Protein AF-A0A845XNE5-F1 (afdb_monomer_lite)

Sequence (78 aa):
MRQIQVCGGVFAATAMALWATQPVVAASQVSAIRFNQQGSELELKLETKGGNERPQIFAVNQGNVLVADLVNTQLSLP

Foldseek 3Di:
DDDDDDPPPDPPDDDDPDPPPPDLAQQKEFEDWDWDDDPPDIDIDTDIDHHPDDWDWDWDDDPPDIDIDTPSYHYDYD

pLDDT: mean 79.62, std 15.3, range [41.81, 96.38]

Structure (mmCIF, N/CA/C/O backbone):
data_AF-A0A845XNE5-F1
#
_entry.id   AF-A0A845XNE5-F1
#
loop_
_atom_site.group_PDB
_atom_site.id
_atom_site.type_symbol
_atom_site.label_atom_id
_atom_site.label_alt_id
_atom_site.label_comp_id
_atom_site.label_asym_id
_atom_site.label_entity_id
_atom_site.label_seq_id
_atom_site.pdbx_PDB_ins_code
_atom_site.Cartn_x
_atom_site.Cartn_y
_atom_site.Cartn_z
_atom_site.occupancy
_atom_site.B_iso_or_equiv
_atom_site.auth_seq_id
_atom_site.auth_comp_id
_atom_site.auth_asym_id
_atom_site.auth_atom_id
_atom_site.pdbx_PDB_model_num
ATOM 1 N N . MET A 1 1 ? 22.942 -16.588 -81.080 1.00 45.31 1 MET A N 1
ATOM 2 C CA . MET A 1 1 ? 22.088 -17.183 -80.028 1.00 45.31 1 MET A CA 1
ATOM 3 C C . MET A 1 1 ? 22.980 -17.612 -78.875 1.00 45.31 1 MET A C 1
ATOM 5 O O . MET A 1 1 ? 23.821 -18.469 -79.100 1.00 45.31 1 MET A O 1
ATOM 9 N N . ARG A 1 2 ? 22.859 -16.999 -77.692 1.00 41.81 2 ARG A N 1
ATOM 10 C CA . ARG A 1 2 ? 23.225 -17.603 -76.395 1.00 41.81 2 ARG A CA 1
ATOM 11 C C . ARG A 1 2 ? 22.728 -16.686 -75.281 1.00 41.81 2 ARG A C 1
ATOM 13 O O . ARG A 1 2 ? 23.354 -15.691 -74.943 1.00 41.81 2 ARG A O 1
ATOM 20 N N . GLN A 1 3 ? 21.538 -17.011 -74.795 1.00 51.41 3 GLN A N 1
ATOM 21 C CA . GLN A 1 3 ? 20.905 -16.387 -73.646 1.00 51.41 3 GLN A CA 1
ATOM 22 C C . GLN A 1 3 ? 21.549 -16.998 -72.398 1.00 51.41 3 GLN A C 1
ATOM 24 O O . GLN A 1 3 ? 21.393 -18.189 -72.141 1.00 51.41 3 GLN A O 1
ATOM 29 N N . ILE A 1 4 ? 22.337 -16.214 -71.665 1.00 56.44 4 ILE A N 1
ATOM 30 C CA . ILE A 1 4 ? 22.849 -16.626 -70.357 1.00 56.44 4 ILE A CA 1
ATOM 31 C C . ILE A 1 4 ? 21.735 -16.320 -69.358 1.00 56.44 4 ILE A C 1
ATOM 33 O O . ILE A 1 4 ? 21.505 -15.169 -68.996 1.00 56.44 4 ILE A O 1
ATOM 37 N N . GLN A 1 5 ? 20.991 -17.360 -68.983 1.00 57.56 5 GLN A N 1
ATOM 38 C CA . GLN A 1 5 ? 20.018 -17.315 -67.900 1.00 57.56 5 GLN A CA 1
ATOM 39 C C . GLN A 1 5 ? 20.770 -17.183 -66.573 1.00 57.56 5 GLN A C 1
ATOM 41 O O . GLN A 1 5 ? 21.282 -18.163 -66.040 1.00 57.56 5 GLN A O 1
ATOM 46 N N . VAL A 1 6 ? 20.847 -15.966 -66.038 1.00 55.53 6 VAL A N 1
ATOM 47 C CA . VAL A 1 6 ? 21.231 -15.759 -64.641 1.00 55.53 6 VAL A CA 1
ATOM 48 C C . VAL A 1 6 ? 19.942 -15.778 -63.829 1.00 55.53 6 VAL A C 1
ATOM 50 O O . VAL A 1 6 ? 19.200 -14.799 -63.790 1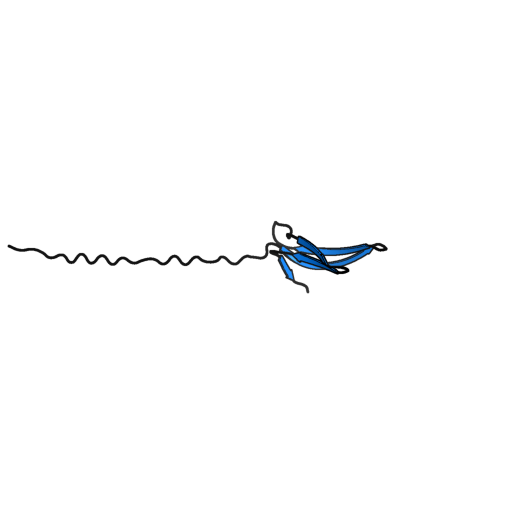.00 55.53 6 VAL A O 1
ATOM 53 N N . CYS A 1 7 ? 19.645 -16.930 -63.225 1.00 56.12 7 CYS A N 1
ATOM 54 C CA . CYS A 1 7 ? 18.636 -17.061 -62.178 1.00 56.12 7 CYS A CA 1
ATOM 55 C C . CYS A 1 7 ? 19.056 -16.209 -60.972 1.00 56.12 7 CYS A C 1
ATOM 57 O O . CYS A 1 7 ? 19.721 -16.688 -60.056 1.00 56.12 7 CYS A O 1
ATOM 59 N N . GLY A 1 8 ? 18.681 -14.931 -60.980 1.00 49.72 8 GLY A N 1
ATOM 60 C CA . GLY A 1 8 ? 18.793 -14.040 -59.830 1.00 49.72 8 GLY A CA 1
ATOM 61 C C . GLY A 1 8 ? 17.705 -14.356 -58.808 1.00 49.72 8 GLY A C 1
ATOM 62 O O . GLY A 1 8 ? 16.706 -13.648 -58.730 1.00 49.72 8 GLY A O 1
ATOM 63 N N . GLY A 1 9 ? 17.870 -15.445 -58.058 1.00 54.72 9 GLY A N 1
ATOM 64 C CA . GLY A 1 9 ? 17.034 -15.749 -56.900 1.00 54.72 9 GLY A CA 1
ATOM 65 C C . GLY A 1 9 ? 17.315 -14.748 -55.782 1.00 54.72 9 GLY A C 1
ATOM 66 O O . GLY A 1 9 ? 18.284 -14.899 -55.044 1.00 54.72 9 GLY A O 1
ATOM 67 N N . VAL A 1 10 ? 16.485 -13.713 -55.660 1.00 60.84 10 VAL A N 1
ATOM 68 C CA . VAL A 1 10 ? 16.518 -12.808 -54.506 1.00 60.84 10 VAL A CA 1
ATOM 69 C C . VAL A 1 10 ? 15.785 -13.494 -53.355 1.00 60.84 10 VAL A C 1
ATOM 71 O O . VAL A 1 10 ? 14.557 -13.523 -53.310 1.00 60.84 10 VAL A O 1
ATOM 74 N N . PHE A 1 11 ? 16.545 -14.071 -52.425 1.00 56.44 11 PHE A N 1
ATOM 75 C CA . PHE A 1 11 ? 16.024 -14.508 -51.134 1.00 56.44 11 PHE A CA 1
ATOM 76 C C . PHE A 1 11 ? 15.697 -13.268 -50.294 1.00 56.44 11 PHE A C 1
ATOM 78 O O . PHE A 1 11 ? 16.581 -12.642 -49.713 1.00 56.44 11 PHE A O 1
ATOM 85 N N . ALA A 1 12 ? 14.420 -12.893 -50.249 1.00 61.62 12 ALA A N 1
ATOM 86 C CA . ALA A 1 12 ? 13.930 -11.873 -49.333 1.00 61.62 12 ALA A CA 1
ATOM 87 C C . ALA A 1 12 ? 13.860 -12.465 -47.915 1.00 61.62 12 ALA A C 1
ATOM 89 O O . ALA A 1 12 ? 12.899 -13.142 -47.557 1.00 61.62 12 ALA A O 1
ATOM 90 N N . ALA A 1 13 ? 14.898 -12.242 -47.110 1.00 63.00 13 ALA A N 1
ATOM 91 C CA . ALA A 1 13 ? 14.864 -12.541 -45.684 1.00 63.00 13 ALA A CA 1
ATOM 92 C C . ALA A 1 13 ? 14.047 -11.454 -44.966 1.00 63.00 13 ALA A C 1
ATOM 94 O O . ALA A 1 13 ? 14.524 -10.343 -44.743 1.00 63.00 13 ALA A O 1
ATOM 95 N N . THR A 1 14 ? 12.798 -11.752 -44.619 1.00 66.25 14 THR A N 1
ATOM 96 C CA . THR A 1 14 ? 11.984 -10.888 -43.755 1.00 66.25 14 THR A CA 1
ATOM 97 C C . THR A 1 14 ? 12.460 -11.018 -42.309 1.00 66.25 14 THR A C 1
ATOM 99 O O . THR A 1 14 ? 12.204 -12.030 -41.659 1.00 66.25 14 THR A O 1
ATOM 102 N N . ALA A 1 15 ? 13.153 -10.000 -41.795 1.00 67.44 15 ALA A N 1
ATOM 103 C CA . ALA A 1 15 ? 13.485 -9.906 -40.377 1.00 67.44 15 ALA A CA 1
ATOM 104 C C . ALA A 1 15 ? 12.213 -9.588 -39.572 1.00 67.44 15 ALA A C 1
ATOM 106 O O . ALA A 1 15 ? 11.642 -8.505 -39.694 1.00 67.44 15 ALA A O 1
ATOM 107 N N . MET A 1 16 ? 11.754 -10.536 -38.755 1.00 66.88 16 MET A N 1
ATOM 108 C CA . MET A 1 16 ? 10.677 -10.294 -37.795 1.00 66.88 16 MET A CA 1
ATOM 109 C C . MET A 1 16 ? 11.248 -9.490 -36.624 1.00 66.88 16 MET A C 1
ATOM 111 O O . MET A 1 16 ? 12.031 -10.011 -35.832 1.00 66.88 16 MET A O 1
ATOM 115 N N . ALA A 1 17 ? 10.878 -8.213 -36.514 1.00 69.38 17 ALA A N 1
ATOM 116 C CA . ALA A 1 17 ? 11.188 -7.416 -35.335 1.00 69.38 17 ALA A CA 1
ATOM 117 C C . ALA A 1 17 ? 10.360 -7.942 -34.154 1.00 69.38 17 ALA A C 1
ATOM 119 O O . ALA A 1 17 ? 9.149 -7.726 -34.083 1.00 69.38 17 ALA A O 1
ATOM 120 N N . LEU A 1 18 ? 11.005 -8.662 -33.236 1.00 70.12 18 LEU A N 1
ATOM 121 C CA . LEU A 1 18 ? 10.419 -8.977 -31.940 1.00 70.12 18 LEU A CA 1
ATOM 122 C C . LEU A 1 18 ? 10.341 -7.669 -31.149 1.00 70.12 18 LEU A C 1
ATOM 124 O O . LEU A 1 18 ? 11.363 -7.110 -30.754 1.00 70.12 18 LEU A O 1
ATOM 128 N N . TRP A 1 19 ? 9.127 -7.165 -30.941 1.00 65.44 19 TRP A N 1
ATOM 129 C CA . TRP A 1 19 ? 8.885 -6.068 -30.014 1.00 65.44 19 TRP A CA 1
ATOM 130 C C . TRP A 1 19 ? 9.176 -6.594 -28.609 1.00 65.44 19 TRP A C 1
ATOM 132 O O . TRP A 1 19 ? 8.359 -7.294 -28.016 1.00 65.44 19 TRP A O 1
ATOM 142 N N . ALA A 1 20 ? 10.376 -6.320 -28.098 1.00 66.44 20 ALA A N 1
ATOM 143 C CA . ALA A 1 20 ? 10.721 -6.636 -26.724 1.00 66.44 20 ALA A CA 1
ATOM 144 C C . ALA A 1 20 ? 9.855 -5.765 -25.805 1.00 66.44 20 ALA A C 1
ATOM 146 O O . ALA A 1 20 ? 10.075 -4.559 -25.693 1.00 66.44 20 ALA A O 1
ATOM 147 N N . THR A 1 21 ? 8.852 -6.360 -25.159 1.00 63.31 21 THR A N 1
ATOM 148 C CA . THR A 1 21 ? 8.150 -5.715 -24.048 1.00 63.31 21 THR A CA 1
ATOM 149 C C . THR A 1 21 ? 9.157 -5.561 -22.915 1.00 63.31 21 THR A C 1
ATOM 151 O O . THR A 1 21 ? 9.521 -6.545 -22.269 1.00 63.31 21 THR A O 1
ATOM 154 N N . GLN A 1 22 ? 9.680 -4.350 -22.722 1.00 61.72 22 GLN A N 1
ATOM 155 C CA . GLN A 1 22 ? 10.600 -4.083 -21.621 1.00 61.72 22 GLN A CA 1
ATOM 156 C C . GLN A 1 22 ? 9.852 -4.292 -20.295 1.00 61.72 22 GLN A C 1
ATOM 158 O O . GLN A 1 22 ? 8.708 -3.842 -20.176 1.00 61.72 22 GLN A O 1
ATOM 163 N N . PRO A 1 23 ? 10.447 -4.988 -19.310 1.00 61.19 23 PRO A N 1
ATOM 164 C CA . PRO A 1 23 ? 9.813 -5.167 -18.013 1.00 61.19 23 PRO A CA 1
ATOM 165 C C . PRO A 1 23 ? 9.632 -3.800 -17.346 1.00 61.19 23 PRO A C 1
ATOM 167 O O . PRO A 1 23 ? 10.590 -3.039 -17.212 1.00 61.19 23 PRO A O 1
ATOM 170 N N . VAL A 1 24 ? 8.407 -3.487 -16.917 1.00 66.56 24 VAL A N 1
ATOM 171 C CA . VAL A 1 24 ? 8.159 -2.345 -16.030 1.00 66.56 24 VAL A CA 1
ATOM 172 C C . VAL A 1 24 ? 8.844 -2.646 -14.698 1.00 66.56 24 VAL A C 1
ATOM 174 O O . VAL A 1 24 ? 8.504 -3.606 -14.008 1.00 66.56 24 VAL A O 1
ATOM 177 N N . VAL A 1 25 ? 9.859 -1.851 -14.368 1.00 68.00 25 VAL A N 1
ATOM 178 C CA . VAL A 1 25 ? 10.535 -1.901 -13.070 1.00 68.00 25 VAL A CA 1
ATOM 179 C C . VAL A 1 25 ? 9.726 -1.048 -12.099 1.00 68.00 25 VAL A C 1
ATOM 181 O O . VAL A 1 25 ? 9.303 0.053 -12.451 1.00 68.00 25 VAL A O 1
ATOM 184 N N . ALA A 1 26 ? 9.497 -1.550 -10.884 1.00 69.50 26 ALA A N 1
ATOM 185 C CA . ALA A 1 26 ? 8.865 -0.756 -9.838 1.00 69.50 26 ALA A CA 1
ATOM 186 C C . ALA A 1 26 ? 9.707 0.502 -9.577 1.00 69.50 26 ALA A C 1
ATOM 188 O O . ALA A 1 26 ? 10.884 0.410 -9.229 1.00 69.50 26 ALA A O 1
ATOM 189 N N . ALA A 1 27 ? 9.099 1.673 -9.758 1.00 77.38 27 ALA A N 1
ATOM 190 C CA . ALA A 1 27 ? 9.770 2.953 -9.584 1.00 77.38 27 ALA A CA 1
ATOM 191 C C . ALA A 1 27 ? 9.959 3.301 -8.104 1.00 77.38 27 ALA A C 1
ATOM 193 O O . ALA A 1 27 ? 10.763 4.161 -7.787 1.00 77.38 27 ALA A O 1
ATOM 194 N N . SER A 1 28 ? 9.240 2.654 -7.185 1.00 87.25 28 SER A N 1
ATOM 195 C CA . SER A 1 28 ? 9.403 2.879 -5.749 1.00 87.25 28 SER A CA 1
ATOM 196 C C . SER A 1 28 ? 9.054 1.631 -4.938 1.00 87.25 28 SER A C 1
ATOM 198 O O . SER A 1 28 ? 8.208 0.832 -5.343 1.00 87.25 28 SER A O 1
ATOM 200 N N . GLN A 1 29 ? 9.696 1.451 -3.785 1.00 89.50 29 GLN A N 1
ATOM 201 C CA . GLN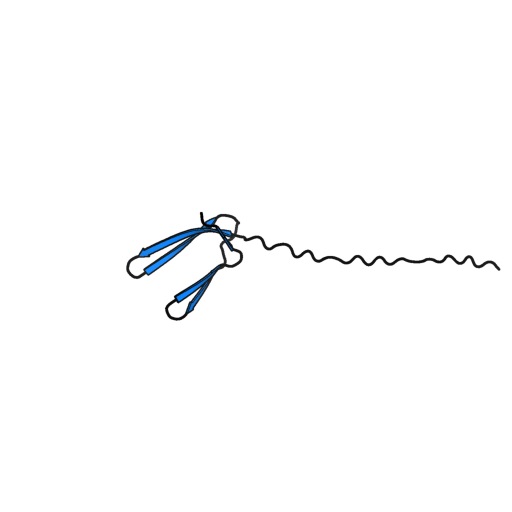 A 1 29 ? 9.523 0.277 -2.931 1.00 89.50 29 GLN A CA 1
ATOM 202 C C . GLN A 1 29 ? 9.009 0.685 -1.552 1.00 89.50 29 GLN A C 1
ATOM 204 O O . GLN A 1 29 ? 9.671 1.428 -0.829 1.00 89.50 29 GLN A O 1
ATOM 209 N N . VAL A 1 30 ? 7.842 0.176 -1.158 1.00 91.44 30 VAL A N 1
ATOM 210 C CA . VAL A 1 30 ? 7.322 0.324 0.206 1.00 91.44 30 VAL A CA 1
ATOM 211 C C . VAL A 1 30 ? 8.119 -0.601 1.120 1.00 91.44 30 VAL A C 1
ATOM 213 O O . VAL A 1 30 ? 8.111 -1.818 0.948 1.00 91.44 30 VAL A O 1
ATOM 216 N N . SER A 1 31 ? 8.815 0.003 2.079 1.00 92.56 31 SER A N 1
ATOM 217 C CA . SER A 1 31 ? 9.756 -0.654 2.993 1.00 92.56 31 SER A CA 1
ATOM 218 C C . SER A 1 31 ? 9.249 -0.763 4.430 1.00 92.56 31 SER A C 1
ATOM 220 O O . SER A 1 31 ? 9.748 -1.583 5.196 1.00 92.56 31 SER A O 1
ATOM 222 N N . ALA A 1 32 ? 8.265 0.055 4.807 1.00 92.94 32 ALA A N 1
ATOM 223 C CA . ALA A 1 32 ? 7.590 -0.053 6.091 1.00 92.94 32 ALA A CA 1
ATOM 224 C C . ALA A 1 32 ? 6.175 0.522 6.019 1.00 92.94 32 ALA A C 1
ATOM 226 O O . ALA A 1 32 ? 5.880 1.413 5.218 1.00 92.94 32 ALA A O 1
ATOM 227 N N . ILE A 1 33 ? 5.322 0.022 6.909 1.00 93.19 33 ILE A N 1
ATOM 228 C CA . ILE A 1 33 ? 3.949 0.476 7.108 1.00 93.19 33 ILE A CA 1
ATOM 229 C C . ILE A 1 33 ? 3.829 0.891 8.570 1.00 93.19 33 ILE A C 1
ATOM 231 O O . ILE A 1 33 ? 4.151 0.108 9.465 1.00 93.19 33 ILE A O 1
ATOM 235 N N . ARG A 1 34 ? 3.387 2.122 8.821 1.00 94.25 34 ARG A N 1
ATOM 236 C CA . ARG A 1 34 ? 3.159 2.640 10.171 1.00 94.25 34 ARG A CA 1
ATOM 237 C C . ARG A 1 34 ? 1.743 3.158 10.313 1.00 94.25 34 ARG A C 1
ATOM 239 O O . ARG A 1 34 ? 1.220 3.806 9.412 1.00 94.25 34 ARG A O 1
ATOM 246 N N . PHE A 1 35 ? 1.183 2.926 11.489 1.00 93.88 35 PHE A N 1
ATOM 247 C CA . PHE A 1 35 ? -0.081 3.500 11.913 1.00 93.88 35 PHE A CA 1
ATOM 248 C C . PHE A 1 35 ? 0.196 4.501 13.024 1.00 93.88 35 PHE A C 1
ATOM 250 O O . PHE A 1 35 ? 0.953 4.208 13.951 1.00 93.88 35 PHE A O 1
ATOM 257 N N . ASN A 1 36 ? -0.402 5.677 12.918 1.00 94.25 36 ASN A N 1
ATOM 258 C CA . ASN A 1 36 ? -0.320 6.717 13.923 1.00 94.25 36 ASN A CA 1
ATOM 259 C C . ASN A 1 36 ? -1.735 7.207 14.224 1.00 94.25 36 ASN A C 1
ATOM 261 O O . ASN A 1 36 ? -2.402 7.783 13.369 1.00 94.25 36 ASN A O 1
ATOM 265 N N . GLN A 1 37 ? -2.216 6.926 15.429 1.00 92.44 37 GLN A N 1
ATOM 266 C CA . GLN A 1 37 ? -3.555 7.321 15.840 1.00 92.44 37 GLN A CA 1
ATOM 267 C C . GLN A 1 37 ? -3.496 8.662 16.570 1.00 92.44 37 GLN A C 1
ATOM 269 O O . GLN A 1 37 ? -2.795 8.802 17.571 1.00 92.44 37 GLN A O 1
ATOM 274 N N . GLN A 1 38 ? -4.249 9.641 16.074 1.00 91.81 38 GLN A N 1
ATOM 275 C CA . GLN A 1 38 ? -4.334 10.990 16.626 1.00 91.81 38 GLN A CA 1
ATOM 276 C C . GLN A 1 38 ? -5.791 11.295 16.977 1.00 91.81 38 GLN A C 1
ATOM 278 O O . GLN A 1 38 ? -6.575 11.782 16.165 1.00 91.81 38 GLN A O 1
ATOM 283 N N . GLY A 1 39 ? -6.180 10.956 18.208 1.00 91.62 39 GLY A N 1
ATOM 284 C CA . GLY A 1 39 ? -7.568 11.085 18.653 1.00 91.62 39 GLY A CA 1
ATOM 285 C C . GLY A 1 39 ? -8.504 10.187 17.839 1.00 91.62 39 GLY A C 1
ATOM 286 O O . GLY A 1 39 ? -8.377 8.962 17.877 1.00 91.62 39 GLY A O 1
ATOM 287 N N . SER A 1 40 ? -9.447 10.800 17.118 1.00 92.00 40 SER A N 1
ATOM 288 C CA . SER A 1 40 ? -10.374 10.107 16.212 1.00 92.00 40 SER A CA 1
ATOM 289 C C . SER A 1 40 ? -9.822 9.903 14.798 1.00 92.00 40 SER A C 1
ATOM 291 O O . SER A 1 40 ? -10.490 9.271 13.983 1.00 92.00 40 SER A O 1
ATOM 293 N N . GLU A 1 41 ? -8.641 10.436 14.487 1.00 91.44 41 GLU A N 1
ATOM 294 C CA . GLU A 1 41 ? -7.988 10.261 13.191 1.00 91.44 41 GLU A CA 1
ATOM 295 C C . GLU A 1 41 ? -6.978 9.109 13.228 1.00 91.44 41 GLU A C 1
ATOM 297 O O . GLU A 1 41 ? -6.274 8.894 14.219 1.00 91.44 41 GLU A O 1
ATOM 302 N N . LEU A 1 42 ? -6.893 8.373 12.119 1.00 91.38 42 LEU A N 1
ATOM 303 C CA . LEU A 1 42 ? -5.877 7.352 11.890 1.00 91.38 42 LEU A CA 1
ATOM 304 C C . LEU A 1 42 ? -5.037 7.755 10.681 1.00 91.38 42 LEU A C 1
ATOM 306 O O . LEU A 1 42 ? -5.525 7.789 9.553 1.00 91.38 42 LEU A O 1
ATOM 310 N N . GLU A 1 43 ? -3.760 8.017 10.915 1.00 93.00 43 GLU A N 1
ATOM 311 C CA . GLU A 1 43 ? -2.770 8.217 9.869 1.00 93.00 43 GLU A CA 1
ATOM 312 C C . GLU A 1 43 ? -2.131 6.869 9.507 1.00 93.00 43 GLU A C 1
ATOM 314 O O . GLU A 1 43 ? -1.589 6.159 10.360 1.00 93.00 43 GLU A O 1
ATOM 319 N N . LEU A 1 44 ? -2.169 6.532 8.217 1.00 92.00 44 LEU A N 1
ATOM 320 C CA . LEU A 1 44 ? -1.410 5.438 7.620 1.00 92.00 44 LEU A CA 1
ATOM 321 C C . LEU A 1 44 ? -0.213 6.026 6.871 1.00 92.00 44 LEU A C 1
ATOM 323 O O . LEU A 1 44 ? -0.381 6.743 5.885 1.00 92.00 44 LEU A O 1
ATOM 327 N N . LYS A 1 45 ? 1.000 5.693 7.310 1.00 92.38 45 LYS A N 1
ATOM 328 C CA . LYS A 1 45 ? 2.244 6.158 6.695 1.00 92.38 45 LYS A CA 1
ATOM 329 C C . LYS A 1 45 ? 2.991 4.998 6.050 1.00 92.38 45 LYS A C 1
ATOM 331 O O . LYS A 1 45 ? 3.413 4.061 6.726 1.00 92.38 45 LYS A O 1
ATOM 336 N N . LEU A 1 46 ? 3.180 5.095 4.737 1.00 91.44 46 LEU A N 1
ATOM 337 C CA . LEU A 1 46 ? 3.956 4.151 3.936 1.00 91.44 46 LEU A CA 1
ATOM 338 C C . LEU A 1 46 ? 5.349 4.740 3.696 1.00 91.44 46 LEU A C 1
ATOM 340 O O . LEU A 1 46 ? 5.486 5.792 3.074 1.00 91.44 46 LEU A O 1
ATOM 344 N N . GLU A 1 47 ? 6.387 4.091 4.219 1.00 91.25 47 GLU A N 1
ATOM 345 C CA . GLU A 1 47 ? 7.771 4.530 4.020 1.00 91.25 47 GLU A CA 1
ATOM 346 C C . GLU A 1 47 ? 8.333 3.919 2.744 1.00 91.25 47 GLU A C 1
ATOM 348 O O . GLU A 1 47 ? 8.503 2.701 2.646 1.00 91.25 47 GLU A O 1
ATOM 353 N N . THR A 1 48 ? 8.666 4.764 1.777 1.00 88.94 48 THR A N 1
ATOM 354 C CA . THR A 1 48 ? 9.183 4.334 0.479 1.00 88.94 48 THR A CA 1
ATOM 355 C C . THR A 1 48 ? 10.692 4.529 0.377 1.00 88.94 48 THR A C 1
ATOM 357 O O . THR A 1 48 ? 11.229 5.538 0.836 1.00 88.94 48 THR A O 1
ATOM 360 N N . LYS A 1 49 ? 11.379 3.582 -0.260 1.00 85.56 49 LYS A N 1
ATOM 361 C CA . LYS A 1 49 ? 12.799 3.646 -0.619 1.00 85.56 49 LYS A CA 1
ATOM 362 C C . LYS A 1 49 ? 12.960 3.336 -2.106 1.00 85.56 49 LYS A C 1
ATOM 364 O O . LYS A 1 49 ? 12.146 2.620 -2.679 1.00 85.56 49 LYS A O 1
ATOM 369 N N . GLY A 1 50 ? 14.036 3.841 -2.702 1.00 73.56 50 GLY A N 1
ATOM 370 C CA . GLY A 1 50 ? 14.350 3.592 -4.108 1.00 73.56 50 GLY A CA 1
ATOM 371 C C . GLY A 1 50 ? 13.506 4.410 -5.095 1.00 73.56 50 GLY A C 1
ATOM 372 O O . GLY A 1 50 ? 12.351 4.741 -4.826 1.00 73.56 50 GLY A O 1
ATOM 373 N N . GLY A 1 51 ? 14.155 4.720 -6.222 1.00 64.94 51 GLY A N 1
ATOM 374 C CA . GLY A 1 51 ? 13.659 5.495 -7.358 1.00 64.94 51 GLY A CA 1
ATOM 375 C C . GLY A 1 51 ? 13.429 6.986 -7.112 1.00 64.94 51 GLY A C 1
ATOM 376 O O . GLY A 1 51 ? 13.277 7.458 -5.988 1.00 64.94 51 GLY A O 1
ATOM 377 N N . ASN A 1 52 ? 13.476 7.748 -8.205 1.00 66.19 52 ASN A N 1
ATOM 378 C CA . ASN A 1 52 ? 13.421 9.213 -8.181 1.00 66.19 52 ASN A CA 1
ATOM 379 C C . ASN A 1 52 ? 11.986 9.762 -8.099 1.00 66.19 52 ASN A C 1
ATOM 381 O O . ASN A 1 52 ? 11.799 10.977 -8.075 1.00 66.19 52 ASN A O 1
ATOM 385 N N . GLU A 1 53 ? 10.978 8.889 -8.072 1.00 70.69 53 GLU A N 1
ATOM 386 C CA . GLU A 1 53 ? 9.573 9.257 -8.216 1.00 70.69 53 GLU A CA 1
ATOM 387 C C . GLU A 1 53 ? 8.744 8.764 -7.030 1.00 70.69 53 GLU A C 1
ATOM 389 O O . GLU A 1 53 ? 8.925 7.659 -6.516 1.00 70.69 53 GLU A O 1
ATOM 394 N N . ARG A 1 54 ? 7.807 9.608 -6.585 1.00 80.62 54 ARG A N 1
ATOM 395 C CA . ARG A 1 54 ? 6.814 9.218 -5.583 1.00 80.62 54 ARG A 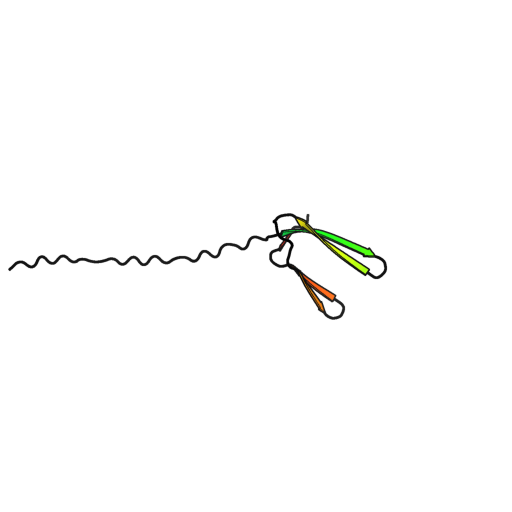CA 1
ATOM 396 C C . ARG A 1 54 ? 5.778 8.281 -6.216 1.00 80.62 54 ARG A C 1
ATOM 398 O O . ARG A 1 54 ? 5.365 8.538 -7.347 1.00 80.62 54 ARG A O 1
ATOM 405 N N . PRO A 1 55 ? 5.295 7.264 -5.481 1.00 86.44 55 PRO A N 1
ATOM 406 C CA . PRO A 1 55 ? 4.166 6.451 -5.915 1.00 86.44 55 PRO A CA 1
ATOM 407 C C . PRO A 1 55 ? 2.953 7.290 -6.308 1.00 86.44 55 PRO A C 1
ATOM 409 O O . PRO A 1 55 ? 2.605 8.248 -5.615 1.00 86.44 55 PRO A O 1
ATOM 412 N N . GLN A 1 56 ? 2.266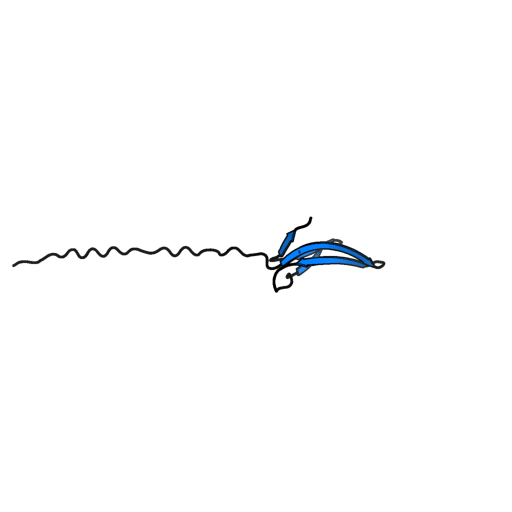 6.881 -7.371 1.00 89.25 56 GLN A N 1
ATOM 413 C CA . GLN A 1 56 ? 0.920 7.372 -7.653 1.00 89.25 56 GLN A CA 1
ATOM 414 C C . GLN A 1 56 ? -0.076 6.581 -6.803 1.00 89.25 56 GLN A C 1
ATOM 416 O O . GLN A 1 56 ? -0.002 5.352 -6.746 1.00 89.25 56 GLN A O 1
ATOM 421 N N . ILE A 1 57 ? -0.982 7.296 -6.134 1.00 91.38 57 ILE A N 1
ATOM 422 C CA . ILE A 1 57 ? -1.922 6.732 -5.163 1.00 91.38 57 ILE A CA 1
ATOM 423 C C . ILE A 1 57 ? -3.344 7.046 -5.620 1.00 91.38 57 ILE A C 1
ATOM 425 O O . ILE A 1 57 ? -3.690 8.213 -5.804 1.00 91.38 57 ILE A O 1
ATOM 429 N N . PHE A 1 58 ? -4.172 6.013 -5.749 1.00 94.50 58 PHE A N 1
ATOM 430 C CA . PHE A 1 58 ? -5.597 6.136 -6.042 1.00 94.50 58 PHE A CA 1
ATOM 431 C C . PHE A 1 58 ? -6.390 5.634 -4.847 1.00 94.50 58 PHE A C 1
ATOM 433 O O . PHE A 1 58 ? -6.410 4.439 -4.580 1.00 94.50 58 PHE A O 1
ATOM 440 N N . ALA A 1 59 ? -7.026 6.542 -4.111 1.00 93.94 59 ALA A N 1
ATOM 441 C CA . ALA A 1 59 ? -7.808 6.192 -2.934 1.00 93.94 59 ALA A CA 1
ATOM 442 C C . ALA A 1 59 ? -9.305 6.363 -3.202 1.00 93.94 59 ALA A C 1
ATOM 444 O O . ALA A 1 59 ? -9.742 7.384 -3.733 1.00 93.94 59 ALA A O 1
ATOM 445 N N . VAL A 1 60 ? -10.092 5.374 -2.795 1.00 96.38 60 VAL A N 1
ATOM 446 C CA . VAL A 1 60 ? -11.552 5.377 -2.867 1.00 96.38 60 VAL A CA 1
ATOM 447 C C . VAL A 1 60 ? -12.136 4.963 -1.526 1.00 96.3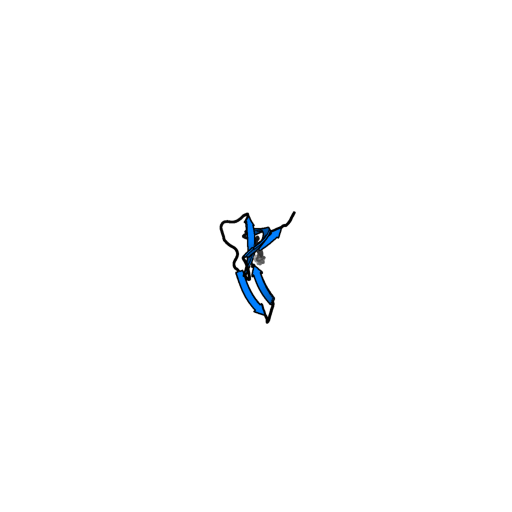8 60 VAL A C 1
ATOM 449 O O . VAL A 1 60 ? -11.699 4.000 -0.897 1.00 96.38 60 VAL A O 1
ATOM 452 N N . ASN A 1 61 ? -13.151 5.704 -1.092 1.00 94.75 61 ASN A N 1
ATOM 453 C CA . ASN A 1 61 ? -13.918 5.357 0.092 1.00 94.75 61 ASN A CA 1
ATOM 454 C C . ASN A 1 61 ? -15.096 4.461 -0.318 1.00 94.75 61 ASN A C 1
ATOM 456 O O . ASN A 1 61 ? -15.949 4.868 -1.108 1.00 94.75 61 ASN A O 1
ATOM 460 N N . GLN A 1 62 ? -15.114 3.231 0.190 1.00 94.75 62 GLN A N 1
ATOM 461 C CA . GLN A 1 62 ? -16.141 2.223 -0.053 1.00 94.75 62 GLN A CA 1
ATOM 462 C C . GLN A 1 62 ? -16.908 1.962 1.247 1.00 94.75 62 GLN A C 1
ATOM 464 O O . GLN A 1 62 ? -16.590 1.060 2.025 1.00 94.75 62 GLN A O 1
ATOM 469 N N . GLY A 1 63 ? -17.925 2.789 1.499 1.00 94.19 63 GLY A N 1
ATOM 470 C CA . GLY A 1 63 ? -18.717 2.741 2.728 1.00 94.19 63 GLY A CA 1
ATOM 471 C C . GLY A 1 63 ? -17.882 3.121 3.951 1.00 94.19 63 GLY A C 1
ATOM 472 O O . GLY A 1 63 ? -17.631 4.297 4.187 1.00 94.19 63 GLY A O 1
ATOM 473 N N . ASN A 1 64 ? -17.461 2.113 4.717 1.00 92.25 64 ASN A N 1
ATOM 474 C CA . ASN A 1 64 ? -16.684 2.287 5.950 1.00 92.25 64 ASN A CA 1
ATOM 475 C C . ASN A 1 64 ? -15.206 1.889 5.765 1.00 92.25 64 ASN A C 1
ATOM 477 O O . ASN A 1 64 ? -14.473 1.780 6.747 1.00 92.25 64 ASN A O 1
ATOM 481 N N . VAL A 1 65 ? -14.783 1.601 4.529 1.00 93.81 65 VAL A N 1
ATOM 482 C CA . VAL A 1 65 ? -13.445 1.100 4.194 1.00 93.81 65 VAL A CA 1
ATOM 483 C C . VAL A 1 65 ? -12.767 2.063 3.227 1.00 93.81 65 VAL A C 1
ATOM 485 O O . VAL A 1 65 ? -13.323 2.399 2.184 1.00 93.81 65 VAL A O 1
ATOM 488 N N . LEU A 1 66 ? -11.539 2.472 3.542 1.00 91.94 66 LEU A N 1
ATOM 489 C CA . LEU A 1 66 ? -10.669 3.176 2.604 1.00 91.94 66 LEU A CA 1
ATOM 490 C C . LEU A 1 66 ? -9.820 2.150 1.848 1.00 91.94 66 LEU A C 1
ATOM 492 O O . LEU A 1 66 ? -9.043 1.420 2.461 1.00 91.94 66 LEU A O 1
ATOM 496 N N . VAL A 1 67 ? -9.958 2.107 0.526 1.00 94.56 67 VAL A N 1
ATOM 497 C CA . VAL A 1 67 ? -9.123 1.288 -0.363 1.00 94.56 67 VAL A CA 1
ATOM 498 C C . VAL A 1 67 ? -8.192 2.225 -1.121 1.00 94.56 67 VAL A C 1
ATOM 500 O O . VAL A 1 67 ? -8.656 3.216 -1.681 1.00 94.56 67 VAL A O 1
ATOM 503 N N . ALA A 1 68 ? -6.890 1.937 -1.121 1.00 93.75 68 ALA A N 1
ATOM 504 C CA . ALA A 1 68 ? -5.897 2.736 -1.829 1.00 93.75 68 ALA A CA 1
ATOM 505 C C . ALA A 1 68 ? -4.981 1.849 -2.678 1.00 93.75 68 ALA A C 1
ATOM 507 O O . ALA A 1 68 ? -4.285 0.987 -2.143 1.00 93.75 68 ALA A O 1
ATOM 508 N N . ASP A 1 69 ? -4.952 2.109 -3.982 1.00 93.56 69 ASP A N 1
ATOM 509 C CA . ASP A 1 69 ? -4.090 1.426 -4.939 1.00 93.56 69 ASP A CA 1
ATOM 510 C C . ASP A 1 69 ? -2.819 2.245 -5.179 1.00 93.56 69 ASP A C 1
ATOM 512 O 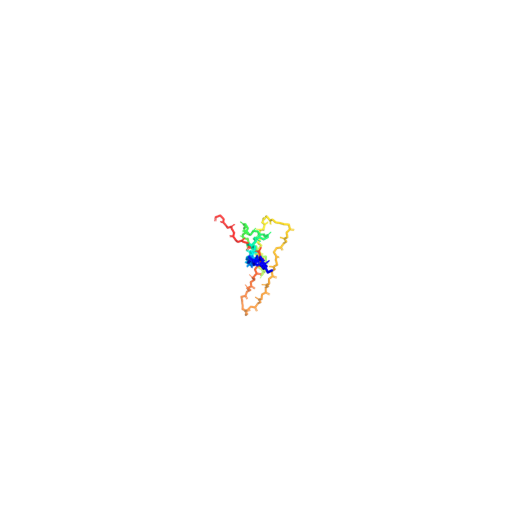O . ASP A 1 69 ? -2.877 3.427 -5.534 1.00 93.56 69 ASP A O 1
ATOM 516 N N . LEU A 1 70 ? -1.659 1.610 -4.993 1.00 91.12 70 LEU A N 1
ATOM 517 C CA . LEU A 1 70 ? -0.349 2.195 -5.272 1.00 91.12 70 LEU A CA 1
ATOM 518 C C . LEU A 1 70 ? 0.251 1.529 -6.513 1.00 91.12 70 LEU A C 1
ATOM 520 O O . LEU A 1 70 ? 0.685 0.378 -6.471 1.00 91.12 70 LEU A O 1
ATOM 524 N N . VAL A 1 71 ? 0.302 2.254 -7.628 1.00 89.19 71 VAL A N 1
ATOM 525 C CA . VAL A 1 71 ? 0.784 1.712 -8.912 1.00 89.19 71 VAL A CA 1
ATOM 526 C C . VAL A 1 71 ? 2.281 1.934 -9.102 1.00 89.19 71 VAL A C 1
ATOM 528 O O . VAL A 1 71 ? 2.861 2.855 -8.530 1.00 89.19 71 VAL A O 1
ATOM 531 N N . ASN A 1 72 ? 2.914 1.094 -9.926 1.00 87.69 72 ASN A N 1
ATOM 532 C CA . ASN A 1 72 ? 4.364 1.114 -10.175 1.00 87.69 72 ASN A CA 1
ATOM 533 C C . ASN A 1 72 ? 5.203 1.030 -8.887 1.00 87.69 72 ASN A C 1
ATOM 535 O O . ASN A 1 72 ? 6.336 1.513 -8.841 1.00 87.69 72 ASN A O 1
ATOM 539 N N . THR A 1 73 ? 4.646 0.410 -7.843 1.00 89.31 73 THR A N 1
ATOM 540 C CA . THR A 1 73 ? 5.325 0.196 -6.568 1.00 89.31 73 THR A CA 1
ATOM 541 C C . THR A 1 73 ? 5.451 -1.274 -6.234 1.00 89.31 73 THR A C 1
ATOM 543 O O . THR A 1 73 ? 4.615 -2.088 -6.622 1.00 89.31 73 THR A O 1
ATOM 546 N N . GLN A 1 74 ? 6.504 -1.615 -5.498 1.00 90.12 74 GLN A N 1
ATOM 547 C CA . GLN A 1 74 ? 6.692 -2.949 -4.948 1.00 90.12 74 GLN A CA 1
ATOM 548 C C . GLN A 1 74 ? 6.588 -2.912 -3.426 1.00 90.12 74 GLN A C 1
ATOM 550 O O . GLN A 1 74 ? 7.100 -1.997 -2.782 1.00 90.12 74 GLN A O 1
ATOM 555 N N . LEU A 1 75 ? 5.947 -3.924 -2.847 1.00 91.06 75 LEU A N 1
ATOM 556 C CA . LEU A 1 75 ? 5.907 -4.120 -1.404 1.00 91.06 75 LEU A CA 1
ATOM 557 C C . LEU A 1 75 ? 7.049 -5.041 -0.977 1.00 91.06 75 LEU A C 1
ATOM 559 O O . LEU A 1 75 ? 7.194 -6.141 -1.506 1.00 91.06 75 LEU A O 1
ATOM 563 N N . SER A 1 76 ? 7.845 -4.595 -0.011 1.00 89.38 76 SER A N 1
ATOM 564 C CA . SER A 1 76 ? 8.962 -5.359 0.535 1.00 89.38 76 SER A CA 1
ATOM 565 C C . SER A 1 76 ? 9.078 -5.098 2.027 1.00 89.38 76 SER A C 1
ATOM 567 O O . SER A 1 76 ? 9.700 -4.126 2.455 1.00 89.38 76 SER A O 1
ATOM 569 N N . LEU A 1 77 ? 8.475 -5.984 2.807 1.00 86.62 77 LEU A N 1
ATOM 570 C CA . LEU A 1 77 ? 8.497 -5.941 4.264 1.00 86.62 77 LEU A CA 1
ATOM 571 C C . LEU A 1 77 ? 9.536 -6.948 4.792 1.00 86.62 77 LEU A C 1
ATOM 573 O O . LEU A 1 77 ? 9.769 -7.952 4.115 1.00 86.62 77 LEU A O 1
ATOM 577 N N . PRO A 1 78 ? 10.194 -6.662 5.930 1.00 79.44 78 PRO A N 1
ATOM 578 C CA . PRO A 1 78 ? 11.073 -7.620 6.598 1.00 79.44 78 PRO A CA 1
ATOM 579 C C . PRO A 1 78 ? 10.321 -8.854 7.110 1.00 79.44 78 PRO A C 1
ATOM 581 O O . PRO A 1 78 ? 9.102 -8.744 7.379 1.00 79.44 78 PRO A O 1
#

Radius of gyration: 28.72 Å; chains: 1; bounding box: 42×29×99 Å

Secondary structure (DSSP, 8-state):
--------------------------SEEEEEEEEEEETTEEEEEEEEESSSSPPEEEEEEETTEEEEEEETEEE---